Protein AF-A0AAD7I8D5-F1 (afdb_monomer)

Radius of gyration: 24.16 Å; Cα contacts (8 Å, |Δi|>4): 198; chains: 1; bounding box: 75×55×36 Å

Structure (mmCIF, N/CA/C/O backbone):
data_AF-A0AAD7I8D5-F1
#
_entry.id   AF-A0AAD7I8D5-F1
#
loop_
_atom_site.group_PDB
_atom_site.id
_atom_site.type_symbol
_atom_site.label_atom_id
_atom_site.label_alt_id
_atom_site.label_comp_id
_atom_site.label_asym_id
_atom_site.label_entity_id
_atom_site.label_seq_id
_atom_site.pdbx_PDB_ins_code
_atom_site.Cartn_x
_atom_site.Cartn_y
_atom_site.Cartn_z
_atom_site.occupancy
_atom_site.B_iso_or_equiv
_atom_site.auth_seq_id
_atom_site.auth_comp_id
_atom_site.auth_asym_id
_atom_site.auth_atom_id
_atom_site.pdbx_PDB_model_num
ATOM 1 N N . MET A 1 1 ? -58.527 -40.208 15.598 1.00 36.00 1 MET A N 1
ATOM 2 C CA . MET A 1 1 ? -57.906 -41.410 15.003 1.00 36.00 1 MET A CA 1
ATOM 3 C C . MET A 1 1 ? -56.557 -40.997 14.435 1.00 36.00 1 MET A C 1
ATOM 5 O O . MET A 1 1 ? -56.505 -40.044 13.672 1.00 36.00 1 MET A O 1
ATOM 9 N N . VAL A 1 2 ? -55.485 -41.639 14.897 1.00 43.69 2 VAL A N 1
ATOM 10 C CA . VAL A 1 2 ? -54.091 -41.473 14.446 1.00 43.69 2 VAL A CA 1
ATOM 11 C C . VAL A 1 2 ? -53.805 -42.548 13.399 1.00 43.69 2 VAL A C 1
ATOM 13 O O . VAL A 1 2 ? -54.107 -43.691 13.702 1.00 43.69 2 VAL A O 1
ATOM 16 N N . PHE A 1 3 ? -53.205 -42.212 12.249 1.00 33.84 3 PHE A N 1
ATOM 17 C CA . PHE A 1 3 ? -52.339 -43.077 11.409 1.00 33.84 3 PHE A CA 1
ATOM 18 C C . PHE A 1 3 ? -51.648 -42.153 10.368 1.00 33.84 3 PHE A C 1
ATOM 20 O O . PHE A 1 3 ? -52.342 -41.551 9.562 1.00 33.84 3 PHE A O 1
ATOM 27 N N . LYS A 1 4 ? -50.381 -41.725 10.506 1.00 40.03 4 LYS A N 1
ATOM 28 C CA . LYS A 1 4 ? -49.066 -42.407 10.395 1.00 40.03 4 LYS A CA 1
ATOM 29 C C . LYS A 1 4 ? -48.508 -42.413 8.947 1.00 40.03 4 LYS A C 1
ATOM 31 O O . LYS A 1 4 ? -48.956 -43.190 8.122 1.00 40.03 4 LYS A O 1
ATOM 36 N N . THR A 1 5 ? -47.528 -41.519 8.725 1.00 49.38 5 THR A N 1
ATOM 37 C CA . THR A 1 5 ? -46.314 -41.567 7.861 1.00 49.38 5 THR A CA 1
ATOM 38 C C . THR A 1 5 ? -46.363 -42.185 6.452 1.00 49.38 5 THR A C 1
ATOM 40 O O . THR A 1 5 ? -46.665 -43.366 6.323 1.00 49.38 5 THR A O 1
ATOM 43 N N . SER A 1 6 ? -45.830 -41.474 5.443 1.00 42.28 6 SER A N 1
ATOM 44 C CA . SER A 1 6 ? -44.549 -41.840 4.794 1.00 42.28 6 SER A CA 1
ATOM 45 C C . SER A 1 6 ? -44.141 -40.919 3.632 1.00 42.28 6 SER A C 1
ATOM 47 O O . SER A 1 6 ? -44.959 -40.349 2.922 1.00 42.28 6 SER A O 1
ATOM 49 N N . VAL A 1 7 ? -42.821 -40.797 3.518 1.00 50.19 7 VAL A N 1
ATOM 50 C CA . VAL A 1 7 ? -41.951 -39.945 2.694 1.00 50.19 7 VAL A CA 1
ATOM 51 C C . VAL A 1 7 ? -41.943 -40.328 1.208 1.00 50.19 7 VAL A C 1
ATOM 53 O O . VAL A 1 7 ? -41.836 -41.511 0.904 1.00 50.19 7 VAL A O 1
ATOM 56 N N . THR A 1 8 ? -41.899 -39.353 0.288 1.00 49.94 8 THR A N 1
ATOM 57 C CA . THR A 1 8 ? -41.192 -39.456 -1.018 1.00 49.94 8 THR A CA 1
ATOM 58 C C . THR A 1 8 ? -40.913 -38.031 -1.547 1.00 49.94 8 THR A C 1
ATOM 60 O O . THR A 1 8 ? -41.827 -37.340 -1.972 1.00 49.94 8 THR A O 1
ATOM 63 N N . LEU A 1 9 ? -39.764 -37.416 -1.245 1.00 47.66 9 LEU A N 1
ATOM 64 C CA . LEU A 1 9 ? -38.565 -37.354 -2.101 1.00 47.66 9 LEU A CA 1
ATOM 65 C C . LEU A 1 9 ? -38.844 -37.014 -3.576 1.00 47.66 9 LEU A C 1
ATOM 67 O O . LEU A 1 9 ? -39.132 -37.907 -4.363 1.00 47.66 9 LEU A O 1
ATOM 71 N N . LEU A 1 10 ? -38.621 -35.754 -3.964 1.00 50.88 10 LEU A N 1
ATOM 72 C CA . LEU A 1 10 ? -38.253 -35.390 -5.334 1.00 50.88 10 LEU A CA 1
ATOM 73 C C . LEU A 1 10 ? -37.070 -34.417 -5.288 1.00 50.88 10 LEU A C 1
ATOM 75 O O . LEU A 1 10 ? -37.162 -33.289 -4.809 1.00 50.88 10 LEU A O 1
ATOM 79 N N . PHE A 1 11 ? -35.934 -34.953 -5.723 1.00 40.38 11 PHE A N 1
ATOM 80 C CA . PHE A 1 11 ? -34.644 -34.308 -5.890 1.00 40.38 11 PHE A CA 1
ATOM 81 C C . PHE A 1 11 ? -34.641 -33.341 -7.086 1.00 40.38 11 PHE A C 1
ATOM 83 O O . PHE A 1 11 ? -35.218 -33.631 -8.127 1.00 40.38 11 PHE A O 1
ATOM 90 N N . ALA A 1 12 ? -33.848 -32.280 -6.919 1.00 46.88 12 ALA A N 1
ATOM 91 C CA . ALA A 1 12 ? -32.991 -31.635 -7.916 1.00 46.88 12 ALA A CA 1
ATOM 92 C C . ALA A 1 12 ? -33.621 -30.988 -9.167 1.00 46.88 12 ALA A C 1
ATOM 94 O O . ALA A 1 12 ? -33.922 -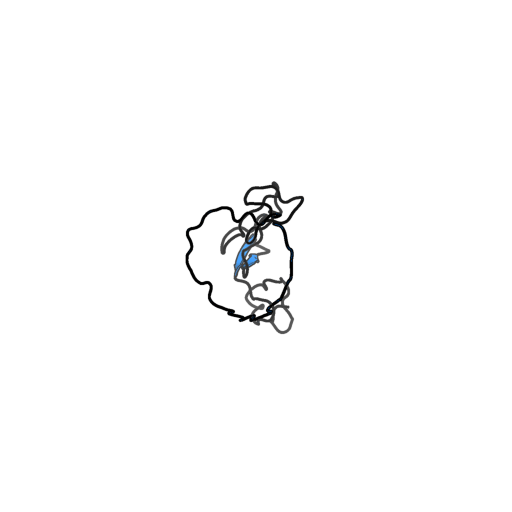31.639 -10.161 1.00 46.88 12 ALA A O 1
ATOM 95 N N . ALA A 1 13 ? -33.565 -29.655 -9.190 1.00 45.84 13 ALA A N 1
ATOM 96 C CA . ALA A 1 13 ? -33.168 -28.916 -10.386 1.00 45.84 13 ALA A CA 1
ATOM 97 C C . ALA A 1 13 ? -32.308 -27.718 -9.961 1.00 45.84 13 ALA A C 1
ATOM 99 O O . ALA A 1 13 ? -32.797 -26.621 -9.700 1.00 45.84 13 ALA A O 1
ATOM 100 N N . SER A 1 14 ? -31.005 -27.963 -9.834 1.00 51.62 14 SER A N 1
ATOM 101 C CA . SER A 1 14 ? -29.988 -26.923 -9.714 1.00 51.62 14 SER A CA 1
ATOM 102 C C . SER A 1 14 ? -29.893 -26.192 -11.053 1.00 51.62 14 SER A C 1
ATOM 104 O O . SER A 1 14 ? -29.378 -26.750 -12.019 1.00 51.62 14 SER A O 1
ATOM 106 N N . LEU A 1 15 ? -30.379 -24.953 -11.122 1.00 48.94 15 LEU A N 1
ATOM 107 C CA . LEU A 1 15 ? -30.074 -24.046 -12.226 1.00 48.94 15 LEU A CA 1
ATOM 108 C C . LEU A 1 15 ? -29.132 -22.960 -11.718 1.00 48.94 15 LEU A C 1
ATOM 110 O O . LEU A 1 15 ? -29.491 -22.084 -10.937 1.00 48.94 15 LEU A O 1
ATOM 114 N N . ILE A 1 16 ? -27.891 -23.093 -12.168 1.00 54.44 16 ILE A N 1
ATOM 115 C CA . ILE A 1 16 ? -26.809 -22.128 -12.056 1.00 54.44 16 ILE A CA 1
ATOM 116 C C . ILE A 1 16 ? -27.234 -20.888 -12.847 1.00 54.44 16 ILE A C 1
ATOM 118 O O . ILE A 1 16 ? -27.378 -20.953 -14.065 1.00 54.44 16 ILE A O 1
ATOM 122 N N . ALA A 1 17 ? -27.412 -19.761 -12.165 1.00 38.34 17 ALA A N 1
ATOM 123 C CA . ALA A 1 17 ? -27.452 -18.448 -12.795 1.00 38.34 17 ALA A CA 1
ATOM 124 C C . ALA A 1 17 ? -26.361 -17.590 -12.153 1.00 38.34 17 ALA A C 1
ATOM 126 O O . ALA A 1 17 ? -26.578 -16.845 -11.201 1.00 38.34 17 ALA A O 1
ATOM 127 N N . SER A 1 18 ? -25.150 -17.781 -12.668 1.00 54.78 18 SER A N 1
ATOM 128 C CA . SER A 1 18 ? -24.038 -16.864 -12.482 1.00 54.78 18 SER A CA 1
ATOM 129 C C . SER A 1 18 ? -24.314 -15.546 -13.207 1.00 54.78 18 SER A C 1
ATOM 131 O O . SER A 1 18 ? -24.869 -15.533 -14.303 1.00 54.78 18 SER A O 1
ATOM 133 N N . ALA A 1 19 ? -23.761 -14.489 -12.619 1.00 49.28 19 ALA A N 1
ATOM 134 C CA . ALA A 1 19 ? -23.464 -13.180 -13.190 1.00 49.28 19 ALA A CA 1
ATOM 135 C C . ALA A 1 19 ? -24.543 -12.082 -13.126 1.00 49.28 19 ALA A C 1
ATOM 137 O O . ALA A 1 19 ? -25.687 -12.222 -13.542 1.00 49.28 19 ALA A O 1
ATOM 138 N N . CYS A 1 20 ? -24.035 -10.921 -12.699 1.00 45.06 20 CYS A N 1
ATOM 139 C CA . CYS A 1 20 ? -24.615 -9.581 -12.736 1.00 45.06 20 CYS A CA 1
ATOM 140 C C . CYS A 1 20 ? -25.537 -9.180 -11.569 1.00 45.06 20 CYS A C 1
ATOM 142 O O . CYS A 1 20 ? -26.679 -8.765 -11.741 1.00 45.06 20 CYS A O 1
ATOM 144 N N . GLY A 1 21 ? -24.983 -9.205 -10.354 1.00 37.97 21 GLY A N 1
ATOM 145 C CA . GLY A 1 21 ? -25.510 -8.468 -9.202 1.00 37.97 21 GLY A CA 1
ATOM 146 C C . GLY A 1 21 ? -25.039 -7.010 -9.179 1.00 37.97 21 GLY A C 1
ATOM 147 O O . GLY A 1 21 ? -24.469 -6.567 -8.191 1.00 37.97 21 GLY A O 1
ATOM 148 N N . SER A 1 22 ? -25.243 -6.259 -10.262 1.00 60.03 22 SER A N 1
ATOM 149 C CA . SER A 1 22 ? -25.140 -4.796 -10.241 1.00 60.03 22 SER A CA 1
ATOM 150 C C . SER A 1 22 ? -26.498 -4.226 -9.857 1.00 60.03 22 SER A C 1
ATOM 152 O O . SER A 1 22 ? -27.297 -3.913 -10.736 1.00 60.03 22 SER A O 1
ATOM 154 N N . ARG A 1 23 ? -26.793 -4.091 -8.561 1.00 42.38 23 ARG A N 1
ATOM 155 C CA . ARG A 1 23 ? -27.877 -3.208 -8.110 1.00 42.38 23 ARG A CA 1
ATOM 156 C C . ARG A 1 23 ? -27.443 -2.448 -6.869 1.00 42.38 23 ARG A C 1
ATOM 158 O O . ARG A 1 23 ? -27.249 -3.023 -5.807 1.00 42.38 23 ARG A O 1
ATOM 165 N N . PHE A 1 24 ? -27.290 -1.143 -7.078 1.00 51.03 24 PHE A N 1
ATOM 166 C CA . PHE A 1 24 ? -27.196 -0.102 -6.069 1.00 51.03 24 PHE A CA 1
ATOM 167 C C . PHE A 1 24 ? -28.229 -0.353 -4.966 1.00 51.03 24 PHE A C 1
ATOM 169 O O . PHE A 1 24 ? -29.425 -0.138 -5.157 1.00 51.03 24 PHE A O 1
ATOM 176 N N . GLY A 1 25 ? -27.745 -0.839 -3.829 1.00 37.62 25 GLY A N 1
ATOM 177 C CA . GLY A 1 25 ? -28.485 -0.951 -2.587 1.00 37.62 25 GLY A CA 1
ATOM 178 C C . GLY A 1 25 ? -27.875 0.032 -1.607 1.00 37.62 25 GLY A C 1
ATOM 179 O O . GLY A 1 25 ? -26.705 -0.085 -1.266 1.00 37.62 25 GLY A O 1
ATOM 180 N N . ASN A 1 26 ? -28.668 1.035 -1.250 1.00 40.53 26 ASN A N 1
ATOM 181 C CA . ASN A 1 26 ? -28.599 1.824 -0.028 1.00 40.53 26 ASN A CA 1
ATOM 182 C C . ASN A 1 26 ? -27.605 1.255 1.007 1.00 40.53 26 ASN A C 1
ATOM 184 O O . ASN A 1 26 ? -27.839 0.172 1.541 1.00 40.53 26 ASN A O 1
ATOM 188 N N . VAL A 1 27 ? -26.500 1.970 1.244 1.00 41.16 27 VAL A N 1
ATOM 189 C CA . VAL A 1 27 ? -25.448 1.614 2.206 1.00 41.16 27 VAL A CA 1
ATOM 190 C C . VAL A 1 27 ? -26.050 1.616 3.612 1.00 41.16 27 VAL A C 1
ATOM 192 O O . VAL A 1 27 ? -25.990 2.607 4.336 1.00 41.16 27 VAL A O 1
ATOM 195 N N . THR A 1 28 ? -26.646 0.500 4.014 1.00 40.22 28 THR A N 1
ATOM 196 C CA . THR A 1 28 ? -26.699 0.134 5.422 1.00 40.22 28 THR A CA 1
ATOM 197 C C . THR A 1 28 ? -25.293 -0.311 5.786 1.00 40.22 28 THR A C 1
ATOM 199 O O . THR A 1 28 ? -24.847 -1.387 5.389 1.00 40.22 28 THR A O 1
ATOM 202 N N . LEU A 1 29 ? -24.578 0.578 6.481 1.00 47.06 29 LEU A N 1
ATOM 203 C CA . LEU A 1 29 ? -23.464 0.215 7.349 1.00 47.06 29 LEU A CA 1
ATOM 204 C C . LEU A 1 29 ? -23.795 -1.091 8.085 1.00 47.06 29 LEU A C 1
ATOM 206 O O . LEU A 1 29 ? -24.921 -1.257 8.552 1.00 47.06 29 LEU A O 1
ATOM 210 N N . ASP A 1 30 ? -22.785 -1.943 8.238 1.00 44.16 30 ASP A N 1
ATOM 211 C CA . ASP A 1 30 ? -22.809 -3.140 9.082 1.00 44.16 30 ASP A CA 1
ATOM 212 C C . ASP A 1 30 ? -23.359 -4.428 8.435 1.00 44.16 30 ASP A C 1
ATOM 214 O O . ASP A 1 30 ? -24.116 -5.179 9.043 1.00 44.16 30 ASP A O 1
ATOM 218 N N . GLU A 1 31 ? -22.866 -4.803 7.245 1.00 46.62 31 GLU A N 1
ATOM 219 C CA . GLU A 1 31 ? -22.557 -6.231 7.080 1.00 46.62 31 GLU A CA 1
ATOM 220 C C . GLU A 1 31 ? -21.287 -6.483 7.889 1.00 46.62 31 GLU A C 1
ATOM 222 O O . GLU A 1 31 ? -20.162 -6.396 7.394 1.00 46.62 31 GLU A O 1
ATOM 227 N N . ARG A 1 32 ? -21.481 -6.703 9.191 1.00 48.31 32 ARG A N 1
ATOM 228 C CA . ARG A 1 32 ? -20.474 -7.245 10.089 1.00 48.31 32 ARG A CA 1
ATOM 229 C C . ARG A 1 32 ? -20.014 -8.572 9.493 1.00 48.31 32 ARG A C 1
ATOM 231 O O . ARG A 1 32 ? -20.572 -9.627 9.803 1.00 48.31 32 ARG A O 1
ATOM 238 N N . GLN A 1 33 ? -18.992 -8.522 8.634 1.00 52.03 33 GLN A N 1
ATOM 239 C CA . GLN A 1 33 ? -18.128 -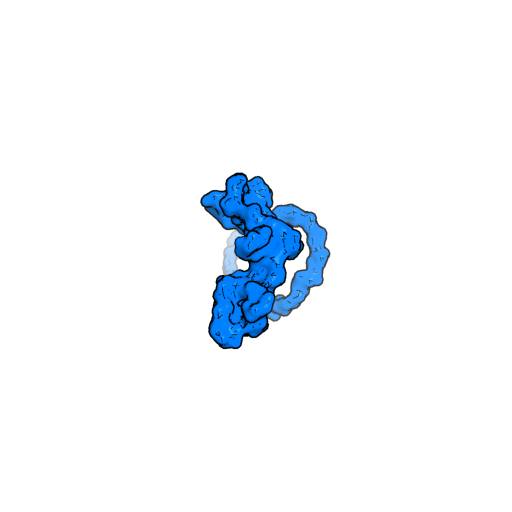9.658 8.346 1.00 52.03 33 GLN A CA 1
ATOM 240 C C . GLN A 1 33 ? -17.715 -10.179 9.723 1.00 52.03 33 GLN A C 1
ATOM 242 O O . GLN A 1 33 ? -16.942 -9.555 10.449 1.00 52.03 33 GLN A O 1
ATOM 247 N N . THR A 1 34 ? -18.376 -11.245 10.162 1.00 54.69 34 THR A N 1
ATOM 248 C CA . THR A 1 34 ? -18.324 -11.687 11.550 1.00 54.69 34 THR A CA 1
ATOM 249 C C . THR A 1 34 ? -16.936 -12.275 11.771 1.00 54.69 34 THR A C 1
ATOM 251 O O . THR A 1 34 ? -16.687 -13.415 11.398 1.00 54.69 34 THR A O 1
ATOM 254 N N . GLY A 1 35 ? -16.015 -11.457 12.291 1.00 75.12 35 GLY A N 1
ATOM 255 C CA . GLY A 1 35 ? -14.613 -11.826 12.501 1.00 75.12 35 GLY A CA 1
ATOM 256 C C . GLY A 1 35 ? -13.561 -10.847 11.966 1.00 75.12 35 GLY A C 1
ATOM 257 O O . GLY A 1 35 ? -12.382 -11.141 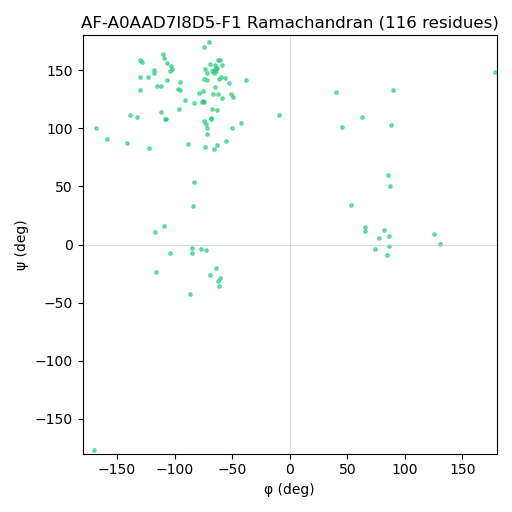12.125 1.00 75.12 35 GLY A O 1
ATOM 258 N N . CYS A 1 36 ? -13.936 -9.714 11.358 1.00 83.19 36 CYS A N 1
ATOM 259 C CA . CYS A 1 36 ? -12.974 -8.675 10.965 1.00 83.19 36 CYS A CA 1
ATOM 260 C C . CYS A 1 36 ? -13.035 -7.435 11.869 1.00 83.19 36 CYS A C 1
ATOM 262 O O . CYS A 1 36 ? -14.053 -7.163 12.506 1.00 83.19 36 CYS A O 1
ATOM 264 N N . ILE A 1 37 ? -11.932 -6.686 11.913 1.00 86.50 37 ILE A N 1
ATOM 265 C CA . ILE A 1 37 ? -11.758 -5.498 12.756 1.00 86.50 37 ILE A CA 1
ATOM 266 C C . ILE A 1 37 ? -12.192 -4.245 11.971 1.00 86.50 37 ILE A C 1
ATOM 268 O O . ILE A 1 37 ? -11.694 -4.022 10.858 1.00 86.50 37 ILE A O 1
ATOM 272 N N . PRO A 1 38 ? -13.138 -3.439 12.491 1.00 83.94 38 PRO A N 1
ATOM 273 C CA . PRO A 1 38 ? -13.648 -2.261 11.796 1.00 83.94 38 PRO A CA 1
ATOM 274 C C . PRO A 1 38 ? -12.642 -1.101 11.810 1.00 83.94 38 PRO A C 1
ATOM 276 O O . PR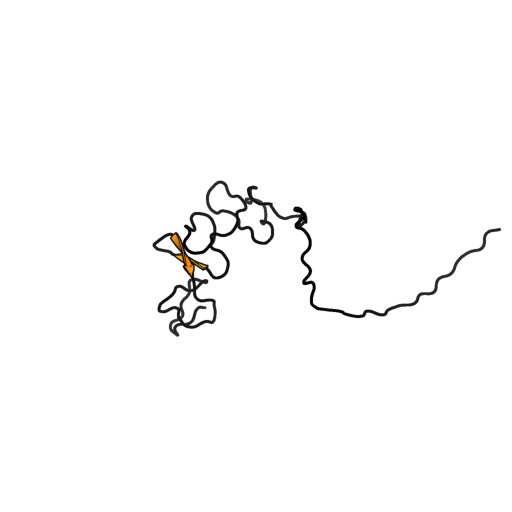O A 1 38 ? -11.622 -1.132 12.494 1.00 83.94 38 PRO A O 1
ATOM 279 N N . ARG A 1 39 ? -12.925 -0.052 11.026 1.00 84.56 39 ARG A N 1
ATOM 280 C CA . ARG A 1 39 ? -12.071 1.143 10.953 1.00 84.56 39 ARG A CA 1
ATOM 281 C C . ARG A 1 39 ? -11.881 1.767 12.339 1.00 84.56 39 ARG A C 1
ATOM 283 O O . ARG A 1 39 ? -12.825 1.834 13.117 1.00 84.56 39 ARG A O 1
ATOM 290 N N . SER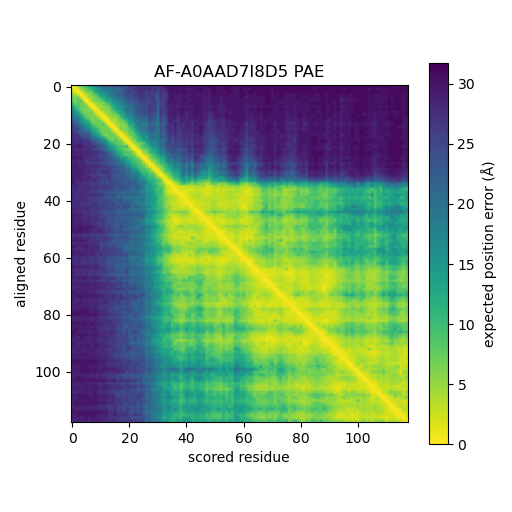 A 1 40 ? -10.681 2.287 12.589 1.00 84.69 40 SER A N 1
ATOM 291 C CA . SER A 1 40 ? -10.282 2.954 13.834 1.00 84.69 40 SER A CA 1
ATOM 292 C C . SER A 1 40 ? -10.248 2.044 15.063 1.00 84.69 40 SER A C 1
ATOM 294 O O . SER A 1 40 ? -10.069 2.542 16.171 1.00 84.69 40 SER A O 1
ATOM 296 N N . GLU A 1 41 ? -10.342 0.727 14.875 1.00 86.94 41 GLU A N 1
ATOM 297 C CA . GLU A 1 41 ? -10.128 -0.256 15.933 1.00 86.94 41 GLU A CA 1
ATOM 298 C C . GLU A 1 41 ? -8.772 -0.939 15.827 1.00 86.94 41 GLU A C 1
ATOM 300 O O . GLU A 1 41 ? -8.170 -1.005 14.754 1.00 86.94 41 GLU A O 1
ATOM 305 N N . ASN A 1 42 ? -8.283 -1.396 16.979 1.00 88.19 42 ASN A N 1
ATOM 306 C CA . ASN A 1 42 ? -6.961 -1.983 17.126 1.00 88.19 42 ASN A CA 1
ATOM 307 C C . ASN A 1 42 ? -6.873 -3.317 16.368 1.00 88.19 42 ASN A C 1
ATOM 309 O O . ASN A 1 42 ? -7.717 -4.188 16.565 1.00 88.19 42 ASN A O 1
ATOM 313 N N . CYS A 1 43 ? -5.839 -3.470 15.539 1.00 87.44 43 CYS A N 1
ATOM 314 C CA . CYS A 1 43 ? -5.595 -4.633 14.688 1.00 87.44 43 CYS A CA 1
ATOM 315 C C . CYS A 1 43 ? -4.409 -5.514 15.106 1.00 87.44 43 CYS A C 1
ATOM 317 O O . CYS A 1 43 ? -4.002 -6.378 14.333 1.00 87.44 43 CYS A O 1
ATOM 319 N N . ASP A 1 44 ? -3.901 -5.379 16.335 1.00 85.44 44 ASP A N 1
ATOM 320 C CA . ASP A 1 44 ? -2.794 -6.191 16.864 1.00 85.44 44 ASP A CA 1
ATOM 321 C C . ASP A 1 44 ? -3.114 -7.697 16.899 1.00 85.44 44 ASP A C 1
ATOM 323 O O . ASP A 1 44 ? -2.221 -8.534 16.802 1.00 85.44 44 ASP A O 1
ATOM 327 N N . SER A 1 45 ? -4.391 -8.067 17.051 1.00 81.62 45 SER A N 1
ATOM 328 C CA . SER A 1 45 ? -4.826 -9.467 17.209 1.00 81.62 45 SER A CA 1
ATOM 329 C C . SER A 1 45 ? -5.727 -9.991 16.087 1.00 81.62 45 SER A C 1
ATOM 331 O O . SER A 1 45 ? -6.293 -11.077 16.222 1.00 81.62 45 SER A O 1
ATOM 333 N N . GLY A 1 46 ? -5.885 -9.270 14.974 1.00 83.94 46 GLY A N 1
ATOM 334 C CA . GLY A 1 46 ? -6.749 -9.752 13.896 1.00 83.94 46 GLY A CA 1
ATOM 335 C C . GLY A 1 46 ? -6.670 -8.967 12.595 1.00 83.94 46 GLY A C 1
ATOM 336 O O . GLY A 1 46 ? -5.869 -8.056 12.422 1.00 83.94 46 GLY A O 1
ATOM 337 N N . THR A 1 47 ? -7.503 -9.369 11.638 1.00 84.62 47 THR A N 1
ATOM 338 C CA . THR A 1 47 ? -7.499 -8.811 10.284 1.00 84.62 47 THR A CA 1
ATOM 339 C C . THR A 1 47 ? -8.562 -7.728 10.148 1.00 84.62 47 THR A C 1
ATOM 341 O O . THR A 1 47 ? -9.713 -7.919 10.545 1.00 84.62 47 THR A O 1
ATOM 344 N N . CYS A 1 48 ? -8.192 -6.596 9.556 1.00 86.62 48 CYS A N 1
ATOM 345 C CA . CYS A 1 48 ? -9.137 -5.533 9.241 1.00 86.62 48 CYS A CA 1
ATOM 346 C C . CYS A 1 48 ? -10.193 -5.994 8.231 1.00 86.62 48 CYS A C 1
ATOM 348 O O . CYS A 1 48 ? -9.943 -6.881 7.410 1.00 86.62 48 CYS A O 1
ATOM 350 N N . CYS A 1 49 ? -11.379 -5.388 8.284 1.00 86.06 49 CYS A N 1
ATOM 351 C CA . CYS A 1 49 ? -12.428 -5.657 7.302 1.00 86.06 49 CYS A CA 1
ATOM 352 C C . CYS A 1 49 ? -11.985 -5.296 5.877 1.00 86.06 49 CYS A C 1
ATOM 354 O O . CYS A 1 49 ? -11.053 -4.514 5.678 1.00 86.06 49 CYS A O 1
ATOM 356 N N . ALA A 1 50 ? -12.643 -5.883 4.874 1.00 81.56 50 ALA A N 1
ATOM 357 C CA . ALA A 1 50 ? -12.253 -5.734 3.474 1.00 81.56 50 ALA A CA 1
ATOM 358 C C . ALA A 1 50 ? -12.033 -4.259 3.069 1.00 81.56 50 ALA A C 1
ATOM 360 O O . ALA A 1 50 ? -12.900 -3.409 3.262 1.00 81.56 50 ALA A O 1
ATOM 361 N N . GLY A 1 51 ? -10.861 -3.962 2.494 1.00 77.25 51 GLY A N 1
ATOM 362 C CA . GLY A 1 51 ? -10.474 -2.611 2.062 1.00 77.25 51 GLY A CA 1
ATOM 363 C C . GLY A 1 51 ? -9.837 -1.728 3.144 1.00 77.25 51 GLY A C 1
ATOM 364 O O . GLY A 1 51 ? -9.443 -0.600 2.847 1.00 77.25 51 GLY A O 1
ATOM 365 N N . LEU A 1 52 ? -9.706 -2.229 4.374 1.00 85.62 52 LEU A N 1
ATOM 366 C CA . LEU A 1 52 ? -8.937 -1.602 5.446 1.00 85.62 52 LEU A CA 1
ATOM 367 C C . LEU A 1 52 ? -7.604 -2.332 5.635 1.00 85.62 52 LEU A C 1
ATOM 369 O O . LEU A 1 52 ? -7.493 -3.542 5.436 1.00 85.62 52 LEU A O 1
ATOM 373 N N . PHE A 1 53 ? -6.600 -1.581 6.060 1.00 86.25 53 PHE A N 1
ATOM 374 C CA . PHE A 1 53 ? -5.248 -2.044 6.315 1.00 86.25 53 PHE A CA 1
ATOM 375 C C . PHE A 1 53 ? -4.873 -1.722 7.752 1.00 86.25 53 PHE A C 1
ATOM 377 O O . PHE A 1 53 ? -5.267 -0.687 8.292 1.00 86.25 53 PHE A O 1
ATOM 384 N N . CYS A 1 54 ? -4.112 -2.618 8.372 1.00 85.50 54 CYS A N 1
ATOM 385 C CA . CYS A 1 54 ? -3.610 -2.378 9.712 1.00 85.50 54 CYS A CA 1
ATOM 386 C C . CYS A 1 54 ? -2.477 -1.355 9.649 1.00 85.50 54 CYS A C 1
ATOM 388 O O . CYS A 1 54 ? -1.502 -1.561 8.922 1.00 85.50 54 CYS A O 1
ATOM 390 N N . SER A 1 55 ? -2.625 -0.251 10.382 1.00 84.81 55 SER A N 1
ATOM 391 C CA . SER A 1 55 ? -1.571 0.749 10.506 1.00 84.81 55 SER A CA 1
ATOM 392 C C . SER A 1 55 ? -0.339 0.131 11.167 1.00 84.81 55 SER A C 1
ATOM 394 O O . SER A 1 55 ? -0.436 -0.486 12.225 1.00 84.81 55 SER A O 1
ATOM 396 N N . THR A 1 56 ? 0.832 0.304 10.567 1.00 81.25 56 THR A N 1
ATOM 397 C CA . THR A 1 56 ? 2.136 -0.073 11.122 1.00 81.25 56 THR A CA 1
ATOM 398 C C . THR A 1 56 ? 2.719 1.002 12.036 1.00 81.25 56 THR A C 1
ATOM 400 O O . THR A 1 56 ? 3.724 0.749 12.695 1.00 81.25 56 THR A O 1
ATOM 403 N N . THR A 1 57 ? 2.100 2.183 12.116 1.00 79.19 57 THR A N 1
ATOM 404 C CA . THR A 1 57 ? 2.392 3.179 13.155 1.00 79.19 57 THR A CA 1
ATOM 405 C C . THR A 1 57 ? 1.419 3.042 14.312 1.00 79.19 57 THR A C 1
ATOM 407 O O . THR A 1 57 ? 0.219 2.845 14.103 1.00 79.19 57 THR A O 1
ATOM 410 N N . GLU A 1 58 ? 1.936 3.176 15.534 1.00 78.31 58 GLU A N 1
ATOM 411 C CA . GLU A 1 58 ? 1.095 3.232 16.723 1.00 78.31 58 GLU A CA 1
ATOM 412 C C . GLU A 1 58 ? 0.215 4.496 16.708 1.00 78.31 58 GLU A C 1
ATOM 414 O O . GLU A 1 58 ? 0.714 5.592 16.429 1.00 78.31 58 GLU A O 1
ATOM 419 N N . PRO A 1 59 ? -1.083 4.374 17.037 1.00 79.50 59 PRO A N 1
ATOM 420 C CA . PRO A 1 59 ? -1.786 3.138 17.396 1.00 79.50 59 PRO A CA 1
ATOM 421 C C . PRO A 1 59 ? -2.096 2.244 16.175 1.00 79.50 59 PRO A C 1
ATOM 423 O O . PRO A 1 59 ? -2.656 2.720 15.182 1.00 79.50 59 PRO A O 1
ATOM 426 N N . HIS A 1 60 ? -1.792 0.938 16.283 1.00 83.44 60 HIS A N 1
ATOM 427 C CA . HIS A 1 60 ? -2.038 -0.085 15.254 1.00 83.44 60 HIS A CA 1
ATOM 428 C C . HIS A 1 60 ? -3.536 -0.286 15.028 1.00 83.44 60 HIS A C 1
ATOM 430 O O . HIS A 1 60 ? -4.166 -1.168 15.605 1.00 83.44 60 HIS A O 1
ATOM 436 N N . THR A 1 61 ? -4.131 0.584 14.217 1.00 89.31 61 THR A N 1
ATOM 437 C CA . THR A 1 61 ? -5.572 0.622 13.964 1.00 89.31 61 THR A CA 1
ATOM 438 C C . THR A 1 61 ? -5.892 0.367 12.501 1.00 89.31 61 THR A C 1
ATOM 440 O O . THR A 1 61 ? -5.114 0.706 11.606 1.00 89.31 61 THR A O 1
ATOM 443 N N . CYS A 1 62 ? -7.057 -0.220 12.238 1.00 86.81 62 CYS A N 1
ATOM 444 C CA . CYS A 1 62 ? -7.541 -0.419 10.880 1.00 86.81 62 CYS A CA 1
ATOM 445 C C . CYS A 1 62 ? -7.876 0.920 10.225 1.00 86.81 62 CYS A C 1
ATOM 447 O O . CYS A 1 62 ? -8.799 1.620 10.640 1.00 86.81 62 CYS A O 1
ATOM 449 N N . SER A 1 63 ? -7.162 1.256 9.160 1.00 86.62 63 SER A N 1
ATOM 450 C CA . SER A 1 63 ? -7.361 2.481 8.392 1.00 86.62 63 SER A CA 1
ATOM 451 C C . SER A 1 63 ? -7.503 2.178 6.908 1.00 86.62 63 SER A C 1
ATOM 453 O O . SER A 1 63 ? -7.096 1.129 6.418 1.00 86.62 63 SER A O 1
ATOM 455 N N . SER A 1 64 ? -8.141 3.085 6.175 1.00 87.50 64 SER A N 1
ATOM 456 C CA . SER A 1 64 ? -8.180 3.005 4.714 1.00 87.50 64 SER A CA 1
ATOM 457 C C . SER A 1 64 ? -6.769 3.154 4.158 1.00 87.50 64 SER A C 1
ATOM 459 O O . SER A 1 64 ? -5.958 3.848 4.761 1.00 87.50 64 SER A O 1
ATOM 461 N N . CYS A 1 65 ? -6.484 2.530 3.019 1.00 87.31 65 CYS A N 1
ATOM 462 C CA . CYS A 1 65 ? -5.203 2.720 2.348 1.00 87.31 65 CYS A CA 1
ATOM 463 C C . CYS A 1 65 ? -4.950 4.184 1.979 1.00 87.31 65 CYS A C 1
ATOM 465 O O . CYS A 1 65 ? -5.889 4.952 1.750 1.00 87.31 65 CYS A O 1
ATOM 467 N N . THR A 1 66 ? -3.674 4.538 1.860 1.00 88.62 66 THR A N 1
ATOM 468 C CA . THR A 1 66 ? -3.262 5.877 1.447 1.00 88.62 66 THR A CA 1
ATOM 469 C C . THR A 1 66 ? -3.452 6.047 -0.073 1.00 88.62 66 THR A C 1
ATOM 471 O O . THR A 1 66 ? -2.912 5.250 -0.854 1.00 88.62 66 THR A O 1
ATOM 474 N N . PRO A 1 67 ? -4.235 7.040 -0.533 1.00 86.81 67 PRO A N 1
ATOM 475 C CA . PRO A 1 67 ? -4.427 7.342 -1.948 1.00 86.81 67 PRO A CA 1
ATOM 476 C C . PRO A 1 67 ? -3.170 7.942 -2.599 1.00 86.81 67 PRO A C 1
ATOM 478 O O . PRO A 1 67 ? -2.154 8.205 -1.960 1.00 86.81 67 PRO A O 1
ATOM 481 N N . ASN A 1 68 ? -3.228 8.136 -3.918 1.00 88.31 68 ASN A N 1
ATOM 482 C CA . ASN A 1 68 ? -2.130 8.716 -4.690 1.00 88.31 68 ASN A CA 1
ATOM 483 C C . ASN A 1 68 ? -1.781 10.132 -4.196 1.00 88.31 68 ASN A C 1
ATOM 485 O O . ASN A 1 68 ? -2.675 10.900 -3.852 1.00 88.31 68 ASN A O 1
ATOM 489 N N . ALA A 1 69 ? -0.490 10.465 -4.225 1.00 87.81 69 ALA A N 1
ATOM 490 C CA . ALA A 1 69 ? 0.083 11.744 -3.811 1.00 87.81 69 ALA A CA 1
ATOM 491 C C . ALA A 1 69 ? -0.054 12.071 -2.312 1.00 87.81 69 ALA A C 1
ATOM 493 O O . ALA A 1 69 ? 0.202 13.204 -1.912 1.00 87.81 69 ALA A O 1
ATOM 494 N N . GLU A 1 70 ? -0.383 11.084 -1.476 1.00 89.31 70 GLU A N 1
ATOM 495 C CA . GLU A 1 70 ? -0.384 11.221 -0.018 1.00 89.31 70 GLU A CA 1
ATOM 496 C C . GLU A 1 70 ? 0.756 10.443 0.645 1.00 89.31 70 GLU A C 1
ATOM 498 O O . GLU A 1 70 ? 1.339 9.528 0.060 1.00 89.31 70 GLU A O 1
ATOM 503 N N . PHE A 1 71 ? 1.085 10.821 1.881 1.00 90.06 71 PHE A N 1
ATOM 504 C CA . PHE A 1 71 ? 2.164 10.199 2.639 1.00 90.06 71 PHE A CA 1
ATOM 505 C C . PHE A 1 71 ? 1.759 8.816 3.169 1.00 90.06 71 PHE A C 1
ATOM 507 O O . PHE A 1 71 ? 0.791 8.681 3.914 1.00 90.06 71 PHE A O 1
ATOM 514 N N . CYS A 1 72 ? 2.531 7.782 2.835 1.00 87.56 72 CYS A N 1
ATOM 515 C CA . CYS A 1 72 ? 2.339 6.397 3.296 1.00 87.56 72 CYS A CA 1
ATOM 516 C C . CYS A 1 72 ? 2.961 6.126 4.675 1.00 87.56 72 CYS A C 1
ATOM 518 O O . CYS A 1 72 ? 3.443 5.030 4.964 1.00 87.56 72 CYS A O 1
ATOM 520 N N . THR A 1 73 ? 2.967 7.122 5.559 1.00 84.50 73 THR A N 1
ATOM 521 C CA . THR A 1 73 ? 3.527 6.981 6.904 1.00 84.50 73 THR A CA 1
ATOM 522 C C . THR A 1 73 ? 2.617 6.111 7.762 1.00 84.50 73 THR A C 1
ATOM 524 O O . THR A 1 73 ? 1.597 6.576 8.268 1.00 84.50 73 THR A O 1
ATOM 527 N N . GLY A 1 74 ? 2.989 4.842 7.916 1.00 7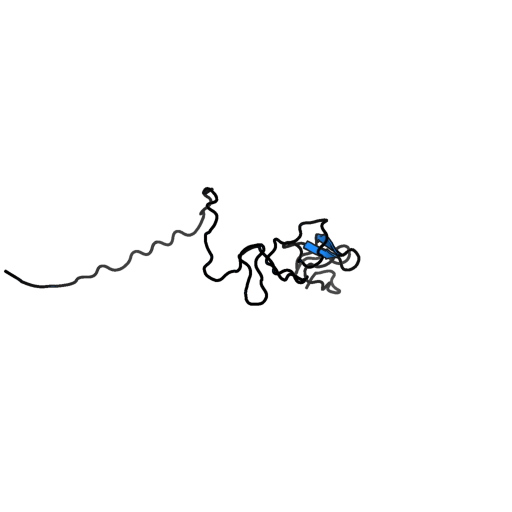7.75 74 GLY A N 1
ATOM 528 C CA . GLY A 1 74 ? 2.284 3.898 8.776 1.00 77.75 74 GLY A CA 1
ATOM 529 C C . GLY A 1 74 ? 1.086 3.201 8.147 1.00 77.75 74 GLY A C 1
ATOM 530 O O . GLY A 1 74 ? 0.584 2.251 8.721 1.00 77.75 74 GLY A O 1
ATOM 531 N N . VAL A 1 75 ? 0.639 3.596 6.959 1.00 84.75 75 VAL A N 1
ATOM 532 C CA . VAL A 1 75 ? -0.464 2.925 6.261 1.00 84.75 75 VAL A CA 1
ATOM 533 C C . VAL A 1 75 ? -0.031 2.632 4.826 1.00 84.75 75 VAL A C 1
ATOM 535 O O . VAL A 1 75 ? 0.535 3.511 4.170 1.00 84.75 75 VAL A O 1
ATOM 538 N N . PRO A 1 76 ? -0.251 1.406 4.315 1.00 85.31 76 PRO A N 1
ATOM 539 C CA . PRO A 1 76 ? 0.128 1.073 2.951 1.00 85.31 76 PRO A CA 1
ATOM 540 C C . PRO A 1 76 ? -0.699 1.866 1.933 1.00 85.31 76 PRO A C 1
ATOM 542 O O . PRO A 1 76 ? -1.869 2.194 2.152 1.00 85.31 76 PRO A O 1
ATOM 545 N N . CYS A 1 77 ? -0.090 2.130 0.780 1.00 87.88 77 CYS A N 1
ATOM 546 C CA . CYS A 1 77 ? -0.789 2.740 -0.341 1.00 87.88 77 CYS A CA 1
ATOM 547 C C . CYS A 1 77 ? -1.884 1.822 -0.891 1.00 87.88 77 CYS A C 1
ATOM 549 O O . CYS A 1 77 ? -1.811 0.596 -0.784 1.00 87.88 77 CYS A O 1
ATOM 551 N N . CYS A 1 78 ? -2.898 2.416 -1.519 1.00 87.06 78 CYS A N 1
ATOM 552 C CA . CYS A 1 78 ? -3.958 1.650 -2.166 1.00 87.06 78 CYS A CA 1
ATOM 553 C C . CYS A 1 78 ? -3.423 0.770 -3.306 1.00 87.06 78 CYS A C 1
ATOM 555 O O . CYS A 1 78 ? -2.359 1.023 -3.868 1.00 87.06 78 CYS A O 1
ATOM 557 N N . ALA A 1 79 ? -4.180 -0.270 -3.667 1.00 82.44 79 ALA A N 1
ATOM 558 C CA . ALA A 1 79 ? -3.793 -1.203 -4.722 1.00 82.44 79 ALA A CA 1
ATOM 559 C C . ALA A 1 79 ? -3.401 -0.472 -6.023 1.00 82.44 79 ALA A C 1
ATOM 561 O O . ALA A 1 79 ? -4.142 0.378 -6.515 1.00 82.44 79 ALA A O 1
ATOM 562 N N . GLY A 1 80 ? -2.236 -0.821 -6.579 1.00 80.00 80 GLY A N 1
ATOM 563 C CA . GLY A 1 80 ? -1.672 -0.162 -7.765 1.00 80.00 80 GLY A CA 1
ATOM 564 C C . GLY A 1 80 ? -0.830 1.084 -7.468 1.00 80.00 80 GLY A C 1
ATOM 565 O O . GLY A 1 80 ? -0.420 1.775 -8.402 1.00 80.00 80 GLY A O 1
ATOM 566 N N . LEU A 1 81 ? -0.557 1.363 -6.191 1.00 87.62 81 LEU A N 1
ATOM 567 C CA . LEU A 1 81 ? 0.349 2.416 -5.751 1.00 87.62 81 LEU A CA 1
ATOM 568 C C . LEU A 1 81 ? 1.526 1.828 -4.967 1.00 87.62 81 LEU A C 1
ATOM 570 O O . LEU A 1 81 ? 1.387 0.835 -4.254 1.00 87.62 81 LEU A O 1
ATOM 574 N N . PHE A 1 82 ? 2.681 2.472 -5.088 1.00 87.44 82 PHE A N 1
ATOM 575 C CA . PHE A 1 82 ? 3.891 2.135 -4.348 1.00 87.44 82 PHE A CA 1
ATOM 576 C C . PHE A 1 82 ? 4.258 3.285 -3.420 1.00 87.44 82 PHE A C 1
ATOM 578 O O . PHE A 1 82 ? 4.218 4.453 -3.812 1.00 87.44 82 PHE A O 1
ATOM 585 N N . CYS A 1 83 ? 4.627 2.938 -2.191 1.00 88.94 83 CYS A N 1
ATOM 586 C CA . CYS A 1 83 ? 5.142 3.894 -1.225 1.00 88.94 83 CYS A CA 1
ATOM 587 C C . CYS A 1 83 ? 6.575 4.263 -1.616 1.00 88.94 83 CYS A C 1
ATOM 589 O O . CYS A 1 83 ? 7.482 3.442 -1.496 1.00 88.94 83 CYS A O 1
ATOM 591 N N . GLY A 1 84 ? 6.774 5.475 -2.140 1.00 84.75 84 GLY A N 1
ATOM 592 C CA . GLY A 1 84 ? 8.082 5.922 -2.606 1.00 84.75 84 GLY A CA 1
ATOM 593 C C . GLY A 1 84 ? 9.122 5.879 -1.486 1.00 84.75 84 GLY A C 1
ATOM 594 O O . GLY A 1 84 ? 8.925 6.492 -0.443 1.00 84.75 84 GLY A O 1
ATOM 595 N N . LEU A 1 85 ? 10.245 5.195 -1.716 1.00 79.62 85 LEU A N 1
ATOM 596 C CA . LEU A 1 85 ? 11.286 4.981 -0.701 1.00 79.62 85 LEU A CA 1
ATOM 597 C C . LEU A 1 85 ? 11.915 6.294 -0.204 1.00 79.62 85 LEU A C 1
ATOM 599 O O . LEU A 1 85 ? 12.239 6.413 0.974 1.00 79.62 85 LEU A O 1
ATOM 603 N N . GLU A 1 86 ? 12.064 7.278 -1.094 1.00 81.69 86 GLU A N 1
ATOM 604 C CA . GLU A 1 86 ? 12.737 8.548 -0.793 1.00 81.69 86 GLU A CA 1
ATOM 605 C C . GLU A 1 86 ? 11.794 9.589 -0.179 1.00 81.69 86 GLU A C 1
ATOM 607 O O . GLU A 1 86 ? 12.152 10.256 0.786 1.00 81.69 86 GLU A O 1
ATOM 612 N N . ASN A 1 87 ? 10.576 9.712 -0.713 1.00 85.44 87 ASN A N 1
ATOM 613 C CA . ASN A 1 87 ? 9.640 10.770 -0.319 1.00 85.44 87 ASN A CA 1
ATOM 614 C C . ASN A 1 87 ? 8.512 10.283 0.597 1.00 85.44 87 ASN A C 1
ATOM 616 O O . ASN A 1 87 ? 7.748 11.107 1.086 1.00 85.44 87 ASN A O 1
ATOM 620 N N . GLN A 1 88 ? 8.386 8.969 0.821 1.00 89.44 88 GLN A N 1
ATOM 621 C CA . GLN A 1 88 ? 7.287 8.358 1.581 1.00 89.44 88 GLN A CA 1
ATOM 622 C C . GLN A 1 88 ? 5.908 8.784 1.058 1.00 89.44 88 GLN A C 1
ATOM 624 O O . GLN A 1 88 ? 4.966 8.930 1.829 1.00 89.44 88 GLN A O 1
ATOM 629 N N . ILE A 1 89 ? 5.788 9.001 -0.256 1.00 90.38 89 ILE A N 1
ATOM 630 C CA . ILE A 1 89 ? 4.545 9.394 -0.931 1.00 90.38 89 ILE A CA 1
ATOM 631 C C . ILE A 1 89 ? 4.073 8.243 -1.813 1.00 90.38 89 ILE A C 1
ATOM 633 O O . ILE A 1 89 ? 4.863 7.643 -2.546 1.00 90.38 89 ILE A O 1
ATOM 637 N N . CYS A 1 90 ? 2.775 7.961 -1.771 1.00 89.81 90 CYS A N 1
ATOM 638 C CA . CYS A 1 90 ? 2.126 6.993 -2.637 1.00 89.81 90 CYS A CA 1
ATOM 639 C C . CYS A 1 90 ? 2.114 7.476 -4.084 1.00 89.81 90 CYS A C 1
ATOM 641 O O . CYS A 1 90 ? 1.384 8.396 -4.452 1.00 89.81 90 CYS A O 1
ATOM 643 N N . GLY A 1 91 ? 2.912 6.826 -4.920 1.00 89.25 91 GLY A N 1
ATOM 644 C CA . GLY A 1 91 ? 2.983 7.085 -6.351 1.00 89.25 91 GLY A CA 1
ATOM 645 C C . GLY A 1 91 ? 2.391 5.941 -7.170 1.00 89.25 91 GLY A C 1
ATOM 646 O O . GLY A 1 91 ? 2.218 4.834 -6.656 1.00 89.25 91 GLY A O 1
ATOM 647 N N . PRO A 1 92 ? 2.088 6.179 -8.456 1.00 88.19 92 PRO A N 1
ATOM 648 C CA . PRO A 1 92 ? 1.754 5.097 -9.368 1.00 88.19 92 PRO A CA 1
ATOM 649 C C . PRO A 1 92 ? 2.943 4.142 -9.497 1.00 88.19 92 PRO A C 1
ATOM 651 O O . PRO A 1 92 ? 4.100 4.568 -9.531 1.00 88.19 92 PRO A O 1
ATOM 654 N N . CYS A 1 93 ? 2.647 2.851 -9.595 1.00 88.50 93 CYS A N 1
ATOM 655 C CA . CYS A 1 93 ? 3.656 1.821 -9.782 1.00 88.50 93 CYS A CA 1
ATOM 656 C C . CYS A 1 93 ? 3.311 0.890 -10.936 1.00 88.50 93 CYS A C 1
ATOM 658 O O . CYS A 1 93 ? 2.162 0.770 -11.368 1.00 88.50 93 CYS A O 1
ATOM 660 N N . VAL A 1 94 ? 4.340 0.227 -11.449 1.00 88.06 94 VAL A N 1
ATOM 661 C CA . VAL A 1 94 ? 4.198 -0.768 -12.505 1.00 88.06 94 VAL A CA 1
ATOM 662 C C . VAL A 1 94 ? 3.813 -2.096 -11.857 1.00 88.06 94 VAL A C 1
ATOM 664 O O . VAL A 1 94 ? 4.501 -2.597 -10.966 1.00 88.06 94 VAL A O 1
ATOM 667 N N . ALA A 1 95 ? 2.672 -2.646 -12.274 1.00 84.44 95 ALA A N 1
ATOM 668 C CA . ALA A 1 95 ? 2.192 -3.931 -11.779 1.00 84.44 95 ALA A CA 1
ATOM 669 C C . ALA A 1 95 ? 3.148 -5.072 -12.161 1.00 84.44 95 ALA A C 1
ATOM 671 O O . ALA A 1 95 ? 3.803 -5.025 -13.204 1.00 84.44 95 ALA A O 1
ATOM 672 N N . THR A 1 96 ? 3.177 -6.123 -11.346 1.00 84.44 96 THR A N 1
ATOM 673 C CA . THR A 1 96 ? 3.932 -7.351 -11.620 1.00 84.44 96 THR A CA 1
ATOM 674 C C . THR A 1 96 ? 3.587 -7.919 -13.003 1.00 84.44 96 THR A C 1
ATOM 676 O O . THR A 1 96 ? 2.433 -7.892 -13.436 1.00 84.44 96 THR A O 1
ATOM 679 N N . GLY A 1 97 ? 4.599 -8.397 -13.723 1.00 84.69 97 GLY A N 1
ATOM 680 C CA . GLY A 1 97 ? 4.510 -8.891 -15.095 1.00 84.69 97 GLY A CA 1
ATOM 681 C C . GLY A 1 97 ? 4.435 -7.803 -16.170 1.00 84.69 97 GLY A C 1
ATOM 682 O O . GLY A 1 97 ? 4.248 -8.132 -17.342 1.00 84.69 97 GLY A O 1
ATOM 683 N N . ARG A 1 98 ? 4.560 -6.512 -15.821 1.00 85.75 98 ARG A N 1
ATOM 684 C CA . ARG A 1 98 ? 4.575 -5.411 -16.799 1.00 85.75 98 ARG A CA 1
ATOM 685 C C . ARG A 1 98 ? 5.965 -4.817 -16.986 1.0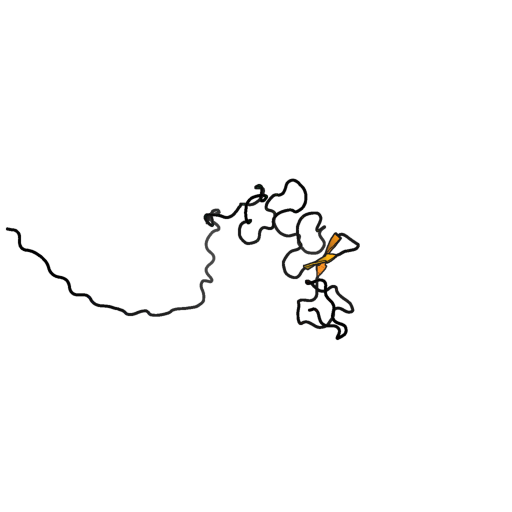0 85.75 98 ARG A C 1
ATOM 687 O O . ARG A 1 98 ? 6.707 -4.636 -16.026 1.00 85.75 98 ARG A O 1
ATOM 694 N N . ALA A 1 99 ? 6.267 -4.470 -18.236 1.00 84.94 99 ALA A N 1
ATOM 695 C CA . ALA A 1 99 ? 7.444 -3.696 -18.604 1.00 84.94 99 ALA A CA 1
ATOM 696 C C . ALA A 1 99 ? 7.287 -2.224 -18.203 1.00 84.94 99 ALA A C 1
ATOM 698 O O . ALA A 1 99 ? 6.177 -1.685 -18.217 1.00 84.94 99 ALA A O 1
ATOM 699 N N . GLY A 1 100 ? 8.406 -1.562 -17.913 1.00 82.62 100 GLY A N 1
ATOM 700 C CA . GLY A 1 100 ? 8.445 -0.119 -17.646 1.00 82.62 100 GLY A CA 1
ATOM 701 C C . GLY A 1 100 ? 9.080 0.267 -16.315 1.00 82.62 100 GLY A C 1
ATOM 702 O O . GLY A 1 100 ? 9.038 1.443 -15.949 1.00 82.62 100 GLY A O 1
ATOM 703 N N . CYS A 1 101 ? 9.704 -0.682 -15.614 1.00 83.88 101 CYS A N 1
ATOM 704 C CA . CYS A 1 101 ? 10.300 -0.410 -14.310 1.00 83.88 101 CYS A CA 1
ATOM 705 C C . CYS A 1 101 ? 11.589 0.431 -14.345 1.00 83.88 101 CYS A C 1
ATOM 707 O O . CYS A 1 101 ? 12.090 0.849 -13.308 1.00 83.88 101 CYS A O 1
ATOM 709 N N . ASN A 1 102 ? 12.086 0.749 -15.546 1.00 82.69 102 ASN A N 1
ATOM 710 C CA . ASN A 1 102 ? 13.208 1.668 -15.757 1.00 82.69 102 ASN A CA 1
ATOM 711 C C . ASN A 1 102 ? 12.867 3.133 -15.428 1.00 82.69 102 ASN A C 1
ATOM 713 O O . ASN A 1 102 ? 13.767 3.908 -15.127 1.00 82.69 102 ASN A O 1
ATOM 717 N N . ASN A 1 103 ? 11.587 3.519 -15.514 1.00 83.19 103 ASN A N 1
ATOM 718 C CA . ASN A 1 103 ? 11.131 4.894 -15.253 1.00 83.19 103 ASN A CA 1
ATOM 719 C C . ASN A 1 103 ? 10.195 5.001 -14.043 1.00 83.19 103 ASN A C 1
ATOM 721 O O . ASN A 1 103 ? 10.061 6.077 -13.470 1.00 83.19 103 ASN A O 1
ATOM 725 N N . PHE A 1 104 ? 9.524 3.909 -13.670 1.00 84.12 104 PHE A N 1
ATOM 726 C CA . PHE A 1 104 ? 8.573 3.873 -12.563 1.00 84.12 104 PHE A CA 1
ATOM 727 C C . PHE A 1 104 ? 8.883 2.700 -11.630 1.00 84.12 104 PHE A C 1
ATOM 729 O O . PHE A 1 104 ? 9.252 1.632 -12.109 1.00 84.12 104 PHE A O 1
ATOM 736 N N . PRO A 1 105 ? 8.693 2.841 -10.310 1.00 85.56 105 PRO A N 1
ATOM 737 C CA . PRO A 1 105 ? 8.904 1.736 -9.385 1.00 85.56 105 PRO A CA 1
ATOM 738 C C . PRO A 1 105 ? 7.892 0.607 -9.620 1.00 85.56 105 PRO A C 1
ATOM 740 O O . PRO A 1 105 ? 6.732 0.842 -9.973 1.00 85.56 105 PRO A O 1
ATOM 743 N N . CYS A 1 106 ? 8.319 -0.632 -9.386 1.00 87.50 106 CYS A N 1
ATOM 744 C CA . CYS A 1 106 ? 7.425 -1.786 -9.362 1.00 87.50 106 CYS A CA 1
ATOM 745 C C . CYS A 1 106 ? 6.59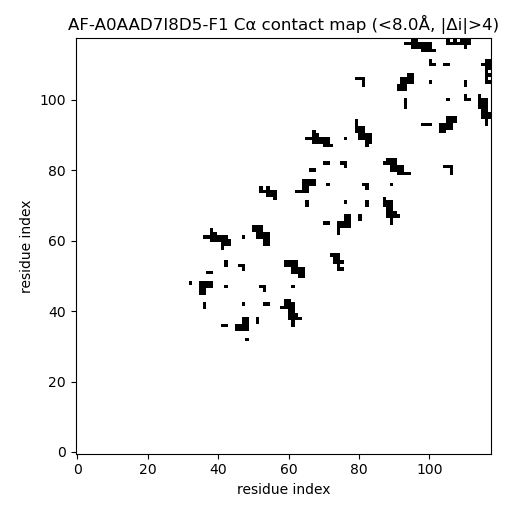5 -1.802 -8.084 1.00 87.50 106 CYS A C 1
ATOM 747 O O . CYS A 1 106 ? 7.121 -1.534 -7.007 1.00 87.50 106 CYS A O 1
ATOM 749 N N . CYS A 1 107 ? 5.327 -2.204 -8.176 1.00 84.94 107 CYS A N 1
ATOM 750 C CA . CYS A 1 107 ? 4.479 -2.346 -6.989 1.00 84.94 107 CYS A CA 1
ATOM 751 C C . CYS A 1 107 ? 5.023 -3.407 -6.014 1.00 84.94 107 CYS A C 1
ATOM 753 O O . CYS A 1 107 ? 4.876 -3.263 -4.805 1.00 84.94 107 CYS A O 1
ATOM 755 N N . SER A 1 108 ? 5.694 -4.439 -6.537 1.00 80.50 108 SER A N 1
ATOM 756 C CA . SER A 1 108 ? 6.410 -5.465 -5.768 1.00 80.50 108 SER A CA 1
ATOM 757 C C . SER A 1 108 ? 7.844 -5.066 -5.378 1.00 80.50 108 SER A C 1
ATOM 759 O O . SER A 1 108 ? 8.520 -5.822 -4.689 1.00 80.50 108 SER A O 1
ATOM 761 N N . GLY A 1 109 ? 8.332 -3.894 -5.803 1.00 77.31 109 GLY A N 1
ATOM 762 C CA . GLY A 1 109 ? 9.687 -3.406 -5.511 1.00 77.31 109 GLY A CA 1
ATOM 763 C C . GLY A 1 109 ? 10.819 -4.091 -6.289 1.00 77.31 109 GLY A C 1
ATOM 764 O O . GLY A 1 109 ? 11.965 -3.662 -6.188 1.00 77.31 109 GLY A O 1
ATOM 765 N N . LEU A 1 110 ? 10.519 -5.116 -7.093 1.00 83.62 110 LEU A N 1
ATOM 766 C CA . LEU A 1 110 ? 11.507 -5.881 -7.854 1.00 83.62 110 LEU A CA 1
ATOM 767 C C . LEU A 1 110 ? 11.416 -5.557 -9.347 1.00 83.62 110 LEU A C 1
ATOM 769 O O . LEU A 1 110 ? 10.479 -5.969 -10.030 1.00 83.62 110 LEU A O 1
ATOM 773 N N . CYS A 1 111 ? 12.409 -4.825 -9.852 1.00 86.44 111 CYS A N 1
ATOM 774 C CA . CYS A 1 111 ? 12.600 -4.595 -11.282 1.00 86.44 111 CYS A CA 1
ATOM 775 C C . CYS A 1 111 ? 13.611 -5.612 -11.823 1.00 86.44 111 CYS A C 1
ATOM 777 O O . CYS A 1 111 ? 14.768 -5.634 -11.402 1.00 86.44 111 CYS A O 1
ATOM 779 N N . GLY A 1 112 ? 13.159 -6.473 -12.732 1.00 86.31 112 GLY A N 1
ATOM 780 C CA . GLY A 1 112 ? 14.003 -7.424 -13.442 1.00 86.31 112 GLY A CA 1
ATOM 781 C C . GLY A 1 112 ? 14.941 -6.724 -14.421 1.00 86.31 112 GLY A C 1
ATOM 782 O O . GLY A 1 112 ? 14.664 -5.629 -14.913 1.00 86.31 112 GLY A O 1
ATOM 783 N N . SER A 1 113 ? 16.058 -7.375 -14.741 1.00 87.31 113 SER A N 1
ATOM 784 C CA . SER A 1 113 ? 17.050 -6.859 -15.698 1.00 87.31 113 SER A CA 1
ATOM 785 C C . SER A 1 113 ? 16.499 -6.733 -17.125 1.00 87.31 113 SER A C 1
ATOM 787 O O . SER A 1 113 ? 17.038 -5.993 -17.941 1.00 87.31 113 SER A O 1
ATOM 789 N N . ASP A 1 114 ? 15.416 -7.449 -17.417 1.00 88.12 114 ASP A N 1
ATOM 790 C CA . ASP A 1 114 ? 14.622 -7.379 -18.642 1.00 88.12 114 ASP A CA 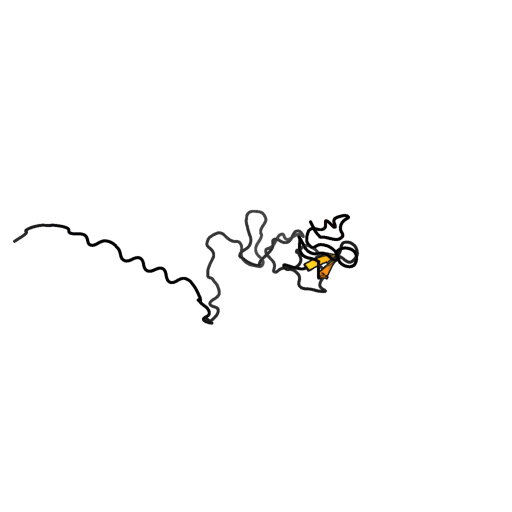1
ATOM 791 C C . ASP A 1 114 ? 13.689 -6.151 -18.698 1.00 88.12 114 ASP A C 1
ATOM 793 O O . ASP A 1 114 ? 13.044 -5.905 -19.718 1.00 88.12 114 ASP A O 1
ATOM 797 N N . GLY A 1 115 ? 13.630 -5.349 -17.627 1.00 85.19 115 GLY A N 1
ATOM 798 C CA . GLY A 1 115 ? 12.797 -4.149 -17.539 1.00 85.19 115 GLY A CA 1
ATOM 799 C C . GLY A 1 115 ? 11.336 -4.423 -17.172 1.00 85.19 115 GLY A C 1
ATOM 800 O O . GLY A 1 115 ? 10.507 -3.509 -17.289 1.00 85.19 115 GLY A O 1
ATOM 801 N N . PHE A 1 116 ? 11.017 -5.646 -16.732 1.00 88.06 116 PHE A N 1
ATOM 802 C CA . PHE A 1 116 ? 9.709 -6.033 -16.202 1.00 88.06 116 PHE A CA 1
ATOM 803 C C . PHE A 1 116 ? 9.705 -6.118 -14.678 1.00 88.06 116 PHE A C 1
ATOM 805 O O . PHE A 1 116 ? 10.711 -6.437 -14.050 1.00 88.06 116 PHE A O 1
ATOM 812 N N . CYS A 1 117 ? 8.543 -5.868 -14.081 1.00 87.81 117 CYS A N 1
ATOM 813 C CA . CYS A 1 117 ? 8.327 -6.103 -12.659 1.00 87.81 117 CYS A CA 1
ATOM 814 C C . CYS A 1 117 ? 8.088 -7.582 -12.370 1.00 87.81 117 CYS A C 1
ATOM 816 O O . CYS A 1 117 ? 7.219 -8.182 -13.001 1.00 87.81 117 CYS A O 1
ATOM 818 N N . HIS A 1 118 ? 8.799 -8.133 -11.388 1.00 83.38 118 HIS A N 1
ATOM 819 C CA . HIS A 1 118 ? 8.622 -9.509 -10.903 1.00 83.38 118 HIS A CA 1
ATOM 820 C C . HIS A 1 118 ? 8.045 -9.544 -9.486 1.00 83.38 118 HIS A C 1
ATOM 822 O O . HIS A 1 118 ? 8.043 -8.489 -8.804 1.00 83.38 118 HIS A O 1
#

Organism: NCBI:txid1033252

Mean predicted aligned error: 15.32 Å

Solvent-accessible surface area (backbone atoms only — not comparable to full-atom values): 7343 Å² total; per-residue (Å²): 139,90,84,83,89,88,90,82,90,84,82,86,83,89,77,87,80,82,87,82,90,84,69,97,65,83,86,67,82,77,82,67,61,86,83,44,37,53,78,77,34,74,32,89,87,56,50,37,35,93,80,37,38,58,23,78,37,86,76,38,20,9,35,67,46,27,53,78,80,33,68,31,80,36,30,59,35,34,92,69,31,24,59,34,89,88,74,38,28,9,35,77,29,37,51,67,79,32,75,55,35,87,84,33,54,23,53,71,70,36,63,42,98,88,31,27,12,86

Foldseek 3Di:
DDDDDDDDDDDDDDDDDDDDPPDDDDDPPDPCPPFAAEFPDADPPGHHDPQWDFFQDPVRGTDHADEAQDACHRHHHPPQWAQDPPPNGTHGAAEAPDADCVPGAHNVRDQDPVRGHD

Secondary structure (DSSP, 8-state):
----------------------------S----TT-BPTTSB-TTSPBPTTEEE-SSSS-BEEEPB-TTSB-SSSPBPTTEEE-TTT-BEEE-BPTT-B-TTTS-BTTS-B-TTSBB-

pLDDT: mean 73.83, std 18.23, range [33.84, 90.38]

Nearest PDB structures (foldseek):
  4fz1-assembly1_D  TM=7.823E-01  e=2.133E-01  Psalmopoeus cambridgei
  5irx-assembly1_E  TM=4.484E-01  e=8.137E-02  Cyriopagopus schmidti

Sequence (118 aa):
MVFKTSVTLLFAASLIASACGSRFGNVTLDERQTGCIPRSENCDSGTCCAGLFCSTTEPHTCSSCTPNAEFCTGVPCCAGLFCGLENQICGPCVATGRAGCNNFPCCSGLCGSDGFCH